Protein AF-R6V950-F1 (afdb_monomer_lite)

Secondary structure (DSSP, 8-state):
-EEEEEEETTEEEEEEEESS-EEEEEETTEEEEEES---SSSSPPHHHHHHHHHHHHHHHHHHHTTT-HHHHHHHHHHHHHHHHHHHHHHHHTTS--SS-TTHHHHHHHHHHHHHHTT---

Foldseek 3Di:
DDKDFDDDPNHTDDIDDDPWDKDWDQDPVGIDIDTRDADPPPDDGVVVVVVVVVVVQLVVLCVVCVNPPVSSVLSVVVVVVVVVVVVVVVVCVVPDDDDDVPVVVVSVVVNCVVVVVPPDD

Radius of gyration: 20.21 Å; chains: 1; bounding box: 50×25×57 Å

Sequence (121 aa):
MVKV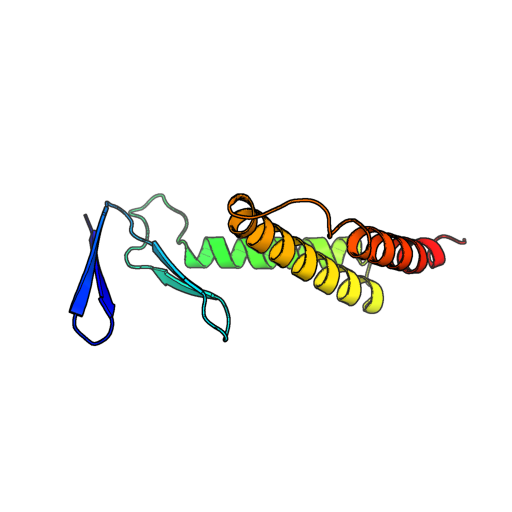KIEVNGEEKQVITGDMVNAVVLDENGCKIALVSDPSEQGIATGRFVKSLVLLVQNAIKAFAHGNSIRQSILNMCFALEMEQAACREKNTEKRRDGDKSVERELDDLLNKILGEGIDE

pLDDT: mean 70.63, std 14.41, range [38.59, 92.75]

Structure (mmCIF, N/CA/C/O backbone):
data_AF-R6V950-F1
#
_entry.id   AF-R6V950-F1
#
loop_
_atom_site.group_PDB
_atom_site.id
_atom_site.type_symbol
_atom_site.label_atom_id
_atom_site.label_alt_id
_atom_site.label_comp_id
_atom_site.label_asym_id
_atom_site.label_entity_id
_atom_site.label_seq_id
_atom_site.pdbx_PDB_ins_code
_atom_site.Cartn_x
_atom_site.Cartn_y
_atom_site.Cartn_z
_atom_site.occupancy
_atom_site.B_iso_or_equiv
_atom_site.auth_seq_id
_atom_site.auth_comp_id
_atom_site.auth_asym_id
_atom_site.auth_atom_id
_atom_site.pdbx_PDB_model_num
ATOM 1 N N . MET A 1 1 ? -23.600 7.175 13.708 1.00 69.31 1 MET A N 1
ATOM 2 C CA . MET A 1 1 ? -22.582 7.243 14.775 1.00 69.31 1 MET A CA 1
ATOM 3 C C . MET A 1 1 ? -22.078 5.847 15.118 1.00 69.31 1 MET A C 1
ATOM 5 O O . MET A 1 1 ? -22.869 4.984 15.488 1.00 69.31 1 MET A O 1
ATOM 9 N N . VAL A 1 2 ? -20.775 5.632 14.958 1.00 72.62 2 VAL A N 1
ATOM 10 C CA . VAL A 1 2 ? -20.066 4.357 15.126 1.00 72.62 2 VAL A CA 1
ATOM 11 C C . VAL A 1 2 ? -19.143 4.468 16.338 1.00 72.62 2 VAL A C 1
ATOM 13 O O . VAL A 1 2 ? -18.539 5.516 16.576 1.00 72.62 2 VAL A O 1
ATOM 16 N N . LYS A 1 3 ? -19.039 3.389 17.116 1.00 79.44 3 LYS A N 1
ATOM 17 C CA . LYS A 1 3 ? -18.167 3.290 18.289 1.00 79.44 3 LYS A CA 1
ATOM 18 C C . LYS A 1 3 ? -17.198 2.132 18.087 1.00 79.44 3 LYS A C 1
ATOM 20 O O . LYS A 1 3 ? -17.635 0.995 17.936 1.00 79.44 3 LYS A O 1
ATOM 25 N N . VAL A 1 4 ? -15.903 2.424 18.108 1.00 76.50 4 VAL A N 1
ATOM 26 C CA . VAL A 1 4 ? -14.826 1.435 18.006 1.00 76.50 4 VAL A CA 1
ATOM 27 C C . VAL A 1 4 ? -14.126 1.327 19.344 1.00 76.50 4 VAL A C 1
ATOM 29 O O . VAL A 1 4 ? -13.793 2.333 19.971 1.00 76.50 4 VAL A O 1
ATOM 32 N N . LYS A 1 5 ? -13.912 0.089 19.773 1.00 83.06 5 LYS A N 1
ATOM 33 C CA . LYS A 1 5 ? -13.229 -0.250 21.011 1.00 83.06 5 LYS A CA 1
ATOM 34 C C . LYS A 1 5 ? -11.908 -0.927 20.671 1.00 83.06 5 LYS A C 1
ATOM 36 O O . LYS A 1 5 ? -11.901 -1.901 19.924 1.00 83.06 5 LYS A O 1
ATOM 41 N N . ILE A 1 6 ? -10.814 -0.390 21.192 1.00 80.06 6 ILE A N 1
ATOM 42 C CA . ILE A 1 6 ? -9.470 -0.939 21.031 1.00 80.06 6 ILE A CA 1
ATOM 43 C C . ILE A 1 6 ? -9.127 -1.682 22.318 1.00 80.06 6 ILE A C 1
ATOM 45 O O . ILE A 1 6 ? -9.082 -1.085 23.398 1.00 80.06 6 ILE A O 1
ATOM 49 N N . GLU A 1 7 ? -8.893 -2.986 22.194 1.00 84.00 7 GLU A N 1
ATOM 50 C CA . GLU A 1 7 ? -8.557 -3.873 23.304 1.00 84.00 7 GLU A CA 1
ATOM 51 C C . GLU A 1 7 ? -7.190 -4.522 23.071 1.00 84.00 7 GLU A C 1
ATOM 53 O O . GLU A 1 7 ? -6.854 -4.910 21.952 1.00 84.00 7 GLU A O 1
ATOM 58 N N . VAL A 1 8 ? -6.403 -4.650 24.139 1.00 80.44 8 VAL A N 1
ATOM 59 C CA . VAL A 1 8 ? -5.122 -5.366 24.138 1.00 80.44 8 VAL A CA 1
ATOM 60 C C . VAL A 1 8 ? -5.198 -6.424 25.227 1.00 80.44 8 VAL A C 1
ATOM 62 O O . VAL A 1 8 ? -5.423 -6.095 26.388 1.00 80.44 8 VAL A O 1
ATOM 65 N N . ASN A 1 9 ? -5.030 -7.695 24.853 1.00 85.81 9 ASN A N 1
ATOM 66 C CA . ASN A 1 9 ? -5.147 -8.846 25.760 1.00 85.81 9 ASN A CA 1
ATOM 67 C C . ASN A 1 9 ? -6.489 -8.908 26.520 1.00 85.81 9 ASN A C 1
ATOM 69 O O . ASN A 1 9 ? -6.532 -9.314 27.677 1.00 85.81 9 ASN A O 1
ATOM 73 N N . GLY A 1 10 ? -7.584 -8.485 25.878 1.00 81.25 10 GLY A N 1
ATOM 74 C CA . GLY A 1 10 ? -8.922 -8.451 26.482 1.00 81.25 10 GLY A CA 1
ATOM 75 C C . GLY A 1 10 ? -9.168 -7.270 27.427 1.00 81.25 10 GLY A C 1
ATOM 76 O O . GLY A 1 10 ? -10.271 -7.130 27.949 1.00 81.25 10 GLY A O 1
ATOM 77 N N . GLU A 1 11 ? -8.178 -6.396 27.631 1.00 82.38 11 GLU A N 1
ATOM 78 C CA . GLU A 1 11 ? -8.359 -5.143 28.359 1.00 82.38 11 GLU A CA 1
ATOM 79 C C . GLU A 1 11 ? -8.649 -3.989 27.402 1.00 82.38 11 GLU A C 1
ATOM 81 O O . GLU A 1 11 ? -7.895 -3.738 26.458 1.00 82.38 11 GLU A O 1
ATOM 86 N N . GLU A 1 12 ? -9.705 -3.231 27.694 1.00 87.75 12 GLU A N 1
ATOM 87 C CA . GLU A 1 12 ? -10.007 -1.976 27.012 1.00 87.75 12 GLU A CA 1
ATOM 88 C C . GLU A 1 12 ? -8.874 -0.969 27.219 1.00 87.75 12 GLU A C 1
ATOM 90 O O . GLU A 1 12 ? -8.523 -0.625 28.349 1.00 87.75 12 GLU A O 1
ATOM 95 N N . LYS A 1 13 ? -8.304 -0.486 26.113 1.00 86.56 13 LYS A N 1
ATOM 96 C CA . LYS A 1 13 ? -7.286 0.570 26.130 1.00 86.56 13 LYS A CA 1
ATOM 97 C C . LYS A 1 13 ? -7.844 1.902 25.664 1.00 86.56 13 LYS A C 1
ATOM 99 O O . LYS A 1 13 ? -7.467 2.936 26.206 1.00 86.56 13 LYS A O 1
ATOM 104 N N . GLN A 1 14 ? -8.730 1.889 24.668 1.00 82.06 14 GLN A N 1
ATOM 105 C CA . GLN A 1 14 ? -9.288 3.119 24.119 1.00 82.06 14 GLN A CA 1
ATOM 106 C C . GLN A 1 14 ? -10.650 2.899 23.466 1.00 82.06 14 GLN A C 1
ATOM 108 O O . GLN A 1 14 ? -10.944 1.837 22.918 1.00 82.06 14 GLN A O 1
ATOM 113 N N . VAL A 1 15 ? -11.461 3.953 23.476 1.00 82.69 15 VAL A N 1
ATOM 114 C CA . VAL A 1 15 ? -12.737 4.026 22.771 1.00 82.69 15 VAL A CA 1
ATOM 115 C C . VAL A 1 15 ? -12.732 5.257 21.879 1.00 82.69 15 VAL A C 1
ATOM 117 O O . VAL A 1 15 ? -12.450 6.360 22.342 1.00 82.69 15 VAL A O 1
ATOM 120 N N . ILE A 1 16 ? -13.069 5.060 20.607 1.00 79.19 16 ILE A N 1
ATOM 121 C CA . ILE A 1 16 ? -13.177 6.119 19.603 1.00 79.19 16 ILE A CA 1
ATOM 122 C C . ILE A 1 16 ? -14.606 6.120 19.069 1.00 79.19 16 ILE A C 1
ATOM 124 O O . ILE A 1 16 ? -15.153 5.076 18.709 1.00 79.19 16 ILE A O 1
ATOM 128 N N . THR A 1 17 ? -15.220 7.295 19.018 1.00 79.44 17 THR A N 1
ATOM 129 C CA . THR A 1 17 ? -16.569 7.496 18.479 1.00 79.44 17 THR A CA 1
ATOM 130 C C . THR A 1 17 ? -16.552 8.559 17.400 1.00 79.44 17 THR A C 1
ATOM 132 O O . THR A 1 17 ? -15.939 9.607 17.582 1.00 79.44 17 THR A O 1
ATOM 135 N N . GLY A 1 18 ? -17.271 8.317 16.313 1.00 71.19 18 GLY A N 1
ATOM 136 C CA . GLY A 1 18 ? -17.431 9.282 15.232 1.00 71.19 18 GLY A CA 1
ATOM 137 C C . GLY A 1 18 ? -18.459 8.804 14.218 1.00 71.19 18 GLY A C 1
ATOM 138 O O . GLY A 1 18 ? -18.992 7.698 14.327 1.00 71.19 18 GLY A O 1
ATOM 139 N N . ASP A 1 19 ? -18.750 9.629 13.223 1.00 69.06 19 ASP A N 1
ATOM 140 C CA . ASP A 1 19 ? -19.629 9.225 12.122 1.00 69.06 19 ASP A CA 1
ATOM 141 C C . ASP A 1 19 ? -18.940 8.261 11.156 1.00 69.06 19 ASP A C 1
ATOM 143 O O . ASP A 1 19 ? -19.604 7.407 10.573 1.00 69.06 19 ASP A O 1
ATOM 147 N N . MET A 1 20 ? -17.607 8.333 11.078 1.00 67.62 20 MET A N 1
ATOM 148 C CA . MET A 1 20 ? -16.759 7.363 10.399 1.00 67.62 20 MET A CA 1
ATOM 149 C C . MET A 1 20 ? -15.513 7.095 11.246 1.00 67.62 20 MET A C 1
ATOM 151 O O . MET A 1 20 ? -14.823 8.036 11.638 1.00 67.62 20 MET A O 1
ATOM 155 N N . VAL A 1 21 ? -15.221 5.824 11.538 1.00 67.56 21 VAL A N 1
ATOM 156 C CA . VAL A 1 21 ? -13.998 5.433 12.259 1.00 67.56 21 VAL A CA 1
ATOM 157 C C . VAL A 1 21 ? -13.220 4.427 11.417 1.00 67.56 21 VAL A C 1
ATOM 159 O O . VAL A 1 21 ? -13.669 3.303 11.187 1.00 67.56 21 VAL A O 1
ATOM 162 N N . ASN A 1 22 ? -12.036 4.846 10.975 1.00 69.62 22 ASN A N 1
ATOM 163 C CA . ASN A 1 22 ? -11.080 4.008 10.262 1.00 69.62 22 ASN A CA 1
ATOM 164 C C . ASN A 1 22 ? -9.927 3.669 11.203 1.00 69.62 22 ASN A C 1
ATOM 166 O O . ASN A 1 22 ? -9.363 4.562 11.834 1.00 69.62 22 ASN A O 1
ATOM 170 N N . ALA A 1 23 ? -9.567 2.392 11.279 1.00 69.62 23 ALA A N 1
ATOM 171 C CA . ALA A 1 23 ? -8.409 1.930 12.023 1.00 69.62 23 ALA A CA 1
ATOM 172 C C . ALA A 1 23 ? -7.345 1.438 11.042 1.00 69.62 23 ALA A C 1
ATOM 174 O O . ALA A 1 23 ? -7.614 0.621 10.160 1.00 69.62 23 ALA A O 1
ATOM 175 N N . VAL A 1 24 ? -6.125 1.939 11.205 1.00 70.62 24 VAL A N 1
ATOM 176 C CA . VAL A 1 24 ? -4.952 1.463 10.477 1.00 70.62 24 VAL A CA 1
ATOM 177 C C . VAL A 1 24 ? -4.003 0.866 11.501 1.00 70.62 24 VAL A C 1
ATOM 179 O O . VAL A 1 24 ? -3.587 1.543 12.438 1.00 70.62 24 VAL A O 1
ATOM 182 N N . VAL A 1 25 ? -3.698 -0.414 11.336 1.00 67.25 25 VAL A N 1
ATOM 183 C CA . VAL A 1 25 ? -2.763 -1.165 12.165 1.00 67.25 25 VAL A CA 1
ATOM 184 C C . VAL A 1 25 ? -1.539 -1.454 11.315 1.00 67.25 25 VAL A C 1
ATOM 186 O O . VAL A 1 25 ? -1.615 -2.179 10.328 1.00 67.25 25 VAL A O 1
ATOM 189 N N . LEU A 1 26 ? -0.412 -0.862 11.688 1.00 63.66 26 LEU A N 1
ATOM 190 C CA . LEU A 1 26 ? 0.886 -1.183 11.112 1.00 63.66 26 LEU A CA 1
ATOM 191 C C . LEU A 1 26 ? 1.511 -2.277 11.976 1.00 63.66 26 LEU A C 1
ATOM 193 O O . LEU A 1 26 ? 1.749 -2.052 13.163 1.00 63.66 26 LEU A O 1
ATOM 197 N N . ASP A 1 27 ? 1.746 -3.447 11.396 1.00 67.38 27 ASP A N 1
ATOM 198 C CA . ASP A 1 27 ? 2.507 -4.522 12.027 1.00 67.38 27 ASP A CA 1
ATOM 199 C C . ASP A 1 27 ? 3.717 -4.918 11.166 1.00 67.38 27 ASP A C 1
ATOM 201 O O . ASP A 1 27 ? 3.956 -4.366 10.091 1.00 67.38 27 ASP A O 1
ATOM 205 N N . GLU A 1 28 ? 4.516 -5.857 11.662 1.00 61.59 28 GLU A N 1
ATOM 206 C CA . GLU A 1 28 ? 5.709 -6.384 10.983 1.00 61.59 28 GLU A CA 1
ATOM 207 C C . GLU A 1 28 ? 5.417 -7.049 9.625 1.00 61.59 28 GLU A C 1
ATOM 209 O O . GLU A 1 28 ? 6.313 -7.173 8.795 1.00 61.59 28 GLU A O 1
ATOM 214 N N . ASN A 1 29 ? 4.161 -7.427 9.365 1.00 61.09 29 ASN A N 1
ATOM 215 C CA . ASN A 1 29 ? 3.702 -7.974 8.087 1.00 61.09 29 ASN A CA 1
ATOM 216 C C . ASN A 1 29 ? 3.108 -6.891 7.168 1.00 61.09 29 ASN A C 1
ATOM 218 O O . ASN A 1 29 ? 2.630 -7.202 6.073 1.00 61.09 29 ASN A O 1
ATOM 222 N N . GLY A 1 30 ? 3.124 -5.627 7.597 1.00 60.81 30 GLY A N 1
ATOM 223 C CA . GLY A 1 30 ? 2.697 -4.470 6.822 1.00 60.81 30 GLY A CA 1
ATOM 224 C C . GLY A 1 30 ? 1.461 -3.766 7.383 1.00 60.81 30 GLY A C 1
ATOM 225 O O . GLY A 1 30 ? 1.164 -3.777 8.575 1.00 60.81 30 GLY A O 1
ATOM 226 N N . CYS A 1 31 ? 0.745 -3.075 6.498 1.00 67.06 31 CYS A N 1
ATOM 227 C CA . CYS A 1 31 ? -0.397 -2.240 6.854 1.00 67.06 31 CYS A CA 1
ATOM 228 C C . CYS A 1 31 ? -1.711 -3.028 6.756 1.00 67.06 31 CYS A C 1
ATOM 230 O O . CYS A 1 31 ? -2.133 -3.426 5.667 1.00 67.06 31 CYS A O 1
ATOM 232 N N . LYS A 1 32 ? -2.387 -3.220 7.888 1.00 66.62 32 LYS A N 1
ATOM 233 C CA . LYS A 1 32 ? -3.749 -3.755 7.978 1.00 66.62 32 LYS A CA 1
ATOM 234 C C . LYS A 1 32 ? -4.725 -2.611 8.199 1.00 66.62 32 LYS A C 1
ATOM 236 O O . LYS A 1 32 ? -4.618 -1.860 9.161 1.00 66.62 32 LYS A O 1
ATOM 241 N N . ILE A 1 33 ? -5.711 -2.493 7.320 1.00 66.75 33 ILE A N 1
ATOM 242 C CA . ILE A 1 33 ? -6.728 -1.443 7.399 1.00 66.75 33 ILE A CA 1
ATOM 243 C C . ILE A 1 33 ? -8.055 -2.096 7.776 1.00 66.75 33 ILE A C 1
ATOM 245 O O . ILE A 1 33 ? -8.560 -2.944 7.040 1.00 66.75 33 ILE A O 1
ATOM 249 N N . ALA A 1 34 ? -8.618 -1.697 8.913 1.00 66.06 34 ALA A N 1
ATOM 250 C CA . ALA A 1 34 ? -9.952 -2.078 9.353 1.00 66.06 34 ALA A CA 1
ATOM 251 C C . ALA A 1 34 ? -10.891 -0.872 9.223 1.00 66.06 34 ALA A C 1
ATOM 253 O O . ALA A 1 34 ? -10.690 0.177 9.836 1.00 66.06 34 ALA A O 1
ATOM 254 N N . LEU A 1 35 ? -11.921 -1.025 8.396 1.00 64.88 35 LEU A N 1
ATOM 255 C CA . LEU A 1 35 ? -12.907 0.014 8.114 1.00 64.88 35 LEU A CA 1
ATOM 256 C C . LEU A 1 35 ? -14.186 -0.337 8.869 1.00 64.88 35 LEU A C 1
ATOM 258 O O . LEU A 1 35 ? -14.807 -1.354 8.564 1.00 64.88 35 LEU A O 1
ATOM 262 N N . VAL A 1 36 ? -14.560 0.463 9.873 1.00 63.56 36 VAL A N 1
ATOM 263 C CA . VAL A 1 36 ? -15.715 0.143 10.736 1.00 63.56 36 VAL A CA 1
ATOM 264 C C . VAL A 1 36 ? -17.013 0.788 10.229 1.00 63.56 36 VAL A C 1
ATOM 266 O O . VAL A 1 36 ? -18.098 0.500 10.726 1.00 63.56 36 VAL A O 1
ATOM 269 N N . SER A 1 37 ? -16.936 1.596 9.171 1.00 61.19 37 SER A N 1
ATOM 270 C CA . SER A 1 37 ? -18.110 2.141 8.486 1.00 61.19 37 SER A CA 1
ATOM 271 C C . SER A 1 37 ? -17.755 2.641 7.091 1.00 61.19 37 SER A C 1
ATOM 273 O O . SER A 1 37 ? -16.862 3.476 6.956 1.00 61.19 37 SER A O 1
ATOM 275 N N . ASP A 1 38 ? -18.473 2.163 6.075 1.00 56.59 38 ASP A N 1
ATOM 276 C CA . ASP A 1 38 ? -18.472 2.790 4.751 1.00 56.59 38 ASP A CA 1
ATOM 277 C C . ASP A 1 38 ? -19.287 4.097 4.806 1.00 56.59 38 ASP A C 1
ATOM 279 O O . ASP A 1 38 ? -20.248 4.194 5.577 1.00 56.59 38 ASP A O 1
ATOM 283 N N . PRO A 1 39 ? -18.916 5.122 4.024 1.00 56.97 39 PRO A N 1
ATOM 284 C CA . PRO A 1 39 ? -19.592 6.409 4.072 1.00 56.97 39 PRO A CA 1
ATOM 285 C C . PRO A 1 39 ? -21.056 6.310 3.622 1.00 56.97 39 PRO A C 1
ATOM 287 O O . PRO A 1 39 ? -21.388 5.608 2.666 1.00 56.97 39 PRO A O 1
ATOM 290 N N . SER A 1 40 ? -21.928 7.074 4.284 1.00 55.78 40 SER A N 1
ATOM 291 C CA . SER A 1 40 ? -23.332 7.221 3.902 1.00 55.78 40 SER A CA 1
ATOM 292 C C . SER A 1 40 ? -23.449 8.028 2.604 1.00 55.78 40 SER A C 1
ATOM 294 O O . SER A 1 40 ? -23.160 9.222 2.580 1.00 55.78 40 SER A O 1
ATOM 296 N N . GLU A 1 41 ? -23.857 7.345 1.535 1.00 56.22 41 GLU A N 1
ATOM 297 C CA . GLU A 1 41 ? -24.368 7.829 0.237 1.00 56.22 41 GLU A CA 1
ATOM 298 C C . GLU A 1 41 ? -23.478 8.728 -0.649 1.00 56.22 41 GLU A C 1
ATOM 300 O O . GLU A 1 41 ? -23.607 8.648 -1.868 1.00 56.22 41 GLU A O 1
ATOM 305 N N . GLN A 1 42 ? -22.552 9.531 -0.112 1.00 59.19 42 GLN A N 1
ATOM 306 C CA . GLN A 1 42 ? -21.744 10.488 -0.899 1.00 59.19 42 GLN A CA 1
ATOM 307 C C . GLN A 1 42 ? -20.221 10.335 -0.757 1.00 59.19 42 GLN A C 1
ATOM 309 O O . GLN A 1 42 ? -19.468 11.053 -1.413 1.00 59.19 42 GLN A O 1
ATOM 314 N N . GLY A 1 43 ? -19.732 9.414 0.075 1.00 57.00 43 GLY A N 1
ATOM 315 C CA . GLY A 1 43 ? -18.290 9.207 0.238 1.00 57.00 43 GLY A CA 1
ATOM 316 C C . GLY A 1 43 ? -17.728 8.118 -0.675 1.00 57.00 43 GLY A C 1
ATOM 317 O O . GLY A 1 43 ? -18.394 7.140 -1.012 1.00 57.00 43 GLY A O 1
ATOM 318 N N . ILE A 1 44 ? -16.456 8.258 -1.048 1.00 60.81 44 ILE A N 1
ATOM 319 C CA . ILE A 1 44 ? -15.716 7.171 -1.691 1.00 60.81 44 ILE A CA 1
ATOM 320 C C . ILE A 1 44 ? -15.418 6.123 -0.616 1.00 60.81 44 ILE A C 1
ATOM 322 O O . ILE A 1 44 ? -14.733 6.422 0.362 1.00 60.81 44 ILE A O 1
ATOM 326 N N . ALA A 1 45 ? -15.900 4.892 -0.814 1.00 70.25 45 ALA A N 1
ATOM 327 C CA . ALA A 1 45 ? -15.561 3.755 0.041 1.00 70.25 45 ALA A CA 1
ATOM 328 C C . ALA A 1 45 ? -14.040 3.694 0.246 1.00 70.25 45 ALA A C 1
ATOM 330 O O . ALA A 1 45 ? -13.283 3.622 -0.730 1.00 70.25 45 ALA A O 1
ATOM 331 N N . THR A 1 46 ? -13.570 3.737 1.496 1.00 68.44 46 THR A N 1
ATOM 332 C CA . THR A 1 46 ? -12.139 3.926 1.800 1.00 68.44 46 THR A CA 1
ATOM 333 C C . THR A 1 46 ? -11.275 2.830 1.172 1.00 68.44 46 THR A C 1
ATOM 335 O O . THR A 1 46 ? -10.197 3.112 0.656 1.00 68.44 46 THR A O 1
ATOM 338 N N . GLY A 1 47 ? -11.776 1.593 1.092 1.00 71.19 47 GLY A N 1
ATOM 339 C CA . GLY A 1 47 ? -11.080 0.508 0.396 1.00 71.19 47 GLY A CA 1
ATOM 340 C C . GLY A 1 47 ? -10.891 0.765 -1.105 1.00 71.19 47 GLY A C 1
ATOM 341 O O . GLY A 1 47 ? -9.844 0.428 -1.657 1.00 71.19 47 GLY A O 1
ATOM 342 N N . ARG A 1 48 ? -11.868 1.393 -1.777 1.00 73.56 48 ARG A N 1
ATOM 343 C CA . ARG A 1 48 ? -11.718 1.826 -3.179 1.00 73.56 48 ARG A CA 1
ATOM 344 C C . ARG A 1 48 ? -10.741 2.987 -3.283 1.00 73.56 48 ARG A C 1
ATOM 346 O O . ARG A 1 48 ? -9.894 2.962 -4.163 1.00 73.56 48 ARG A O 1
ATOM 353 N N . PHE A 1 49 ? -10.818 3.952 -2.371 1.00 76.44 49 PHE A N 1
ATOM 354 C CA . PHE A 1 49 ? -9.898 5.086 -2.337 1.00 76.44 49 PHE A CA 1
ATOM 355 C C . PHE A 1 49 ? -8.434 4.638 -2.196 1.00 76.44 49 PHE A C 1
ATOM 357 O O . PHE A 1 49 ? -7.603 4.996 -3.026 1.00 76.44 49 PHE A O 1
ATOM 364 N N . VAL A 1 50 ? -8.130 3.775 -1.220 1.00 78.56 50 VAL A N 1
ATOM 365 C CA . VAL A 1 50 ? -6.773 3.241 -1.005 1.00 78.56 50 VAL A CA 1
ATOM 366 C C . VAL A 1 50 ? -6.290 2.452 -2.222 1.00 78.56 50 VAL A C 1
ATOM 368 O O . VAL A 1 50 ? -5.173 2.667 -2.685 1.00 78.56 50 VAL A O 1
ATOM 371 N N . LYS A 1 51 ? -7.132 1.584 -2.802 1.00 79.38 51 LYS A N 1
ATOM 372 C CA . LYS A 1 51 ? -6.781 0.858 -4.036 1.00 79.38 51 LYS A CA 1
ATOM 373 C C . LYS A 1 51 ? -6.489 1.808 -5.199 1.00 79.38 51 LYS A C 1
ATOM 375 O O . LYS A 1 51 ? -5.529 1.581 -5.929 1.00 79.38 51 LYS A O 1
ATOM 380 N N . SER A 1 52 ? -7.278 2.871 -5.354 1.00 79.19 52 SER A N 1
ATOM 381 C CA . SER A 1 52 ? -7.049 3.893 -6.378 1.00 79.19 52 SER A CA 1
ATOM 382 C C . SER A 1 52 ? -5.723 4.623 -6.171 1.00 79.19 52 SER A C 1
ATOM 384 O O . SER A 1 52 ? -5.011 4.842 -7.146 1.00 79.19 52 SER A O 1
ATOM 386 N N . LEU A 1 53 ? -5.351 4.944 -4.927 1.00 86.19 53 LEU A N 1
ATOM 387 C CA . LEU A 1 53 ? -4.050 5.549 -4.618 1.00 86.19 53 LEU A CA 1
ATOM 388 C C . LEU A 1 53 ? -2.885 4.608 -4.949 1.00 86.19 53 LEU A C 1
ATOM 390 O O . LEU A 1 53 ? -1.925 5.029 -5.589 1.00 86.19 53 LEU A O 1
ATOM 394 N N . VAL A 1 54 ? -2.988 3.326 -4.584 1.00 85.94 54 VAL A N 1
ATOM 395 C CA . VAL A 1 54 ? -1.966 2.320 -4.923 1.00 85.94 54 VAL A CA 1
ATOM 396 C C . VAL A 1 54 ? -1.799 2.206 -6.440 1.00 85.94 54 VAL A C 1
ATOM 398 O O . VAL A 1 54 ? -0.677 2.237 -6.944 1.00 85.94 54 VAL A O 1
ATOM 401 N N . LEU A 1 55 ? -2.907 2.125 -7.182 1.00 87.31 55 LEU A N 1
ATOM 402 C CA . LEU A 1 55 ? -2.879 2.064 -8.645 1.00 87.31 55 LEU A CA 1
ATOM 403 C C . LEU A 1 55 ? -2.295 3.335 -9.270 1.00 87.31 55 LEU A C 1
ATOM 405 O O . LEU A 1 55 ? -1.543 3.240 -10.238 1.00 87.31 55 LEU A O 1
ATOM 409 N N . LEU A 1 56 ? -2.613 4.509 -8.721 1.00 91.50 56 LEU A N 1
ATOM 410 C CA . LEU A 1 56 ? -2.064 5.783 -9.180 1.00 91.50 56 LEU A CA 1
ATOM 411 C C . LEU A 1 56 ? -0.537 5.799 -9.059 1.00 91.50 56 LEU A C 1
ATOM 413 O O . LEU A 1 56 ? 0.144 6.085 -10.043 1.00 91.50 56 LEU A O 1
ATOM 417 N N . VAL A 1 57 ? -0.003 5.432 -7.891 1.00 91.44 57 VAL A N 1
ATOM 418 C CA . VAL A 1 57 ? 1.448 5.372 -7.650 1.00 91.44 57 VAL A CA 1
ATOM 419 C C . VAL A 1 57 ? 2.116 4.371 -8.594 1.00 91.44 57 VAL A C 1
ATOM 421 O O . VAL A 1 57 ? 3.087 4.706 -9.271 1.00 91.44 57 VAL A O 1
ATOM 424 N N . GLN A 1 58 ? 1.563 3.161 -8.714 1.00 88.44 58 GLN A N 1
ATOM 425 C CA . GLN A 1 58 ? 2.107 2.133 -9.607 1.00 88.44 58 GLN A CA 1
ATOM 426 C C . GLN A 1 58 ? 2.124 2.579 -11.074 1.00 88.44 58 GLN A C 1
ATOM 428 O O . GLN A 1 58 ? 3.089 2.310 -11.791 1.00 88.44 58 GLN A O 1
ATOM 433 N N . ASN A 1 59 ? 1.068 3.252 -11.535 1.00 89.88 59 ASN A N 1
ATOM 434 C CA . ASN A 1 59 ? 0.987 3.741 -12.909 1.00 89.88 59 ASN A CA 1
ATOM 435 C C . ASN A 1 59 ? 1.934 4.915 -13.162 1.00 89.88 59 ASN A C 1
ATOM 437 O O . ASN A 1 59 ? 2.555 4.954 -14.221 1.00 89.88 59 ASN A O 1
ATOM 441 N N . ALA A 1 60 ? 2.101 5.822 -12.196 1.00 91.00 60 ALA A N 1
ATOM 442 C CA . ALA A 1 60 ? 3.092 6.888 -12.286 1.00 91.00 60 ALA A CA 1
ATOM 443 C C . ALA A 1 60 ? 4.505 6.303 -12.429 1.00 91.00 60 ALA A C 1
ATOM 445 O O . ALA A 1 60 ? 5.212 6.631 -13.379 1.00 91.00 60 ALA A O 1
ATOM 446 N N . ILE A 1 61 ? 4.881 5.355 -11.563 1.00 90.56 61 ILE A N 1
ATOM 447 C CA . ILE A 1 61 ? 6.189 4.684 -11.621 1.00 90.56 61 ILE A CA 1
ATOM 448 C C . ILE A 1 61 ? 6.404 4.000 -12.978 1.00 90.56 61 ILE A C 1
ATOM 450 O O . ILE A 1 61 ? 7.464 4.151 -13.582 1.00 90.56 61 ILE A O 1
ATOM 454 N N . LYS A 1 62 ? 5.395 3.290 -13.500 1.00 89.56 62 LYS A N 1
ATOM 455 C CA . LYS A 1 62 ? 5.461 2.676 -14.839 1.00 89.56 62 LYS A CA 1
ATOM 456 C C . LYS A 1 62 ? 5.651 3.707 -15.953 1.00 89.56 62 LYS A C 1
ATOM 458 O O . LYS A 1 62 ? 6.434 3.458 -16.866 1.00 89.56 62 LYS A O 1
ATOM 463 N N . ALA A 1 63 ? 4.955 4.842 -15.883 1.00 88.81 63 ALA A N 1
ATOM 464 C CA . ALA A 1 63 ? 5.084 5.913 -16.865 1.00 88.81 63 ALA A CA 1
ATOM 465 C C . ALA A 1 63 ? 6.503 6.506 -16.856 1.00 88.81 63 ALA A C 1
ATOM 467 O O . ALA A 1 63 ? 7.141 6.568 -17.904 1.00 88.81 63 ALA A O 1
ATOM 468 N N . PHE A 1 64 ? 7.046 6.828 -15.676 1.00 87.56 64 PHE A N 1
ATOM 469 C CA . PHE A 1 64 ? 8.421 7.333 -15.530 1.00 87.56 64 PHE A CA 1
ATOM 470 C C . PHE A 1 64 ? 9.490 6.302 -15.910 1.00 87.56 64 PHE A C 1
ATOM 472 O O . PHE A 1 64 ? 10.577 6.654 -16.381 1.00 87.56 64 PHE A O 1
ATOM 479 N N . ALA A 1 65 ? 9.179 5.016 -15.762 1.00 89.81 65 ALA A N 1
ATOM 480 C CA . ALA A 1 65 ? 10.057 3.944 -16.197 1.00 89.81 65 ALA A CA 1
ATOM 481 C C . ALA A 1 65 ? 10.165 3.827 -17.727 1.00 89.81 65 ALA A C 1
ATOM 483 O O . ALA A 1 65 ? 11.098 3.180 -18.196 1.00 89.81 65 ALA A O 1
ATOM 484 N N . HIS A 1 66 ? 9.254 4.433 -18.502 1.00 90.00 66 HIS A N 1
ATOM 485 C CA . HIS A 1 66 ? 9.241 4.380 -19.972 1.00 90.00 66 HIS A CA 1
ATOM 486 C C . HIS A 1 66 ? 9.374 2.946 -20.53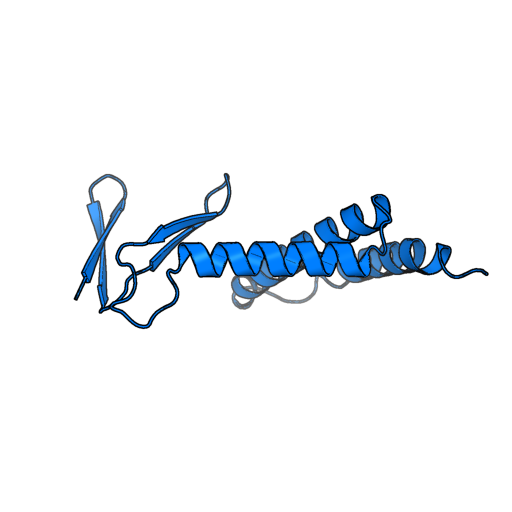2 1.00 90.00 66 HIS A C 1
ATOM 488 O O . HIS A 1 66 ? 10.059 2.704 -21.520 1.00 90.00 66 HIS A O 1
ATOM 494 N N . GLY A 1 67 ? 8.753 1.965 -19.866 1.00 88.06 67 GLY A N 1
ATOM 495 C CA . GLY A 1 67 ? 8.822 0.549 -20.252 1.00 88.06 67 GLY A CA 1
ATOM 496 C C . GLY A 1 67 ? 10.105 -0.194 -19.847 1.00 88.06 67 GLY A C 1
ATOM 497 O O . GLY A 1 67 ? 10.195 -1.398 -20.074 1.00 88.06 67 GLY A O 1
ATOM 498 N N . ASN A 1 68 ? 11.078 0.468 -19.210 1.00 92.75 68 ASN A N 1
ATOM 499 C CA . ASN A 1 68 ? 12.298 -0.171 -18.715 1.00 92.75 68 ASN A CA 1
ATOM 500 C C . ASN A 1 68 ? 12.063 -0.816 -17.333 1.00 92.75 68 ASN A C 1
ATOM 502 O O . ASN A 1 68 ? 11.828 -0.132 -16.335 1.00 92.75 68 ASN A O 1
ATOM 506 N N . SER A 1 69 ? 12.163 -2.146 -17.262 1.00 89.44 69 SER A N 1
ATOM 507 C CA . SER A 1 69 ? 11.893 -2.934 -16.049 1.00 89.44 69 SER A CA 1
ATOM 508 C C . SER A 1 69 ? 12.903 -2.709 -14.917 1.00 89.44 69 SER A C 1
ATOM 510 O O . SER A 1 69 ? 12.530 -2.775 -13.741 1.00 89.44 69 SER A O 1
ATOM 512 N N . ILE A 1 70 ? 14.160 -2.394 -15.246 1.00 87.94 70 ILE A N 1
ATOM 513 C CA . ILE A 1 70 ? 15.204 -2.057 -14.268 1.00 87.94 70 ILE A CA 1
ATOM 514 C C . ILE A 1 70 ? 14.884 -0.694 -13.654 1.00 87.94 70 ILE A C 1
ATOM 516 O O . ILE A 1 70 ? 14.782 -0.576 -12.433 1.00 87.94 70 ILE A O 1
ATOM 520 N N . ARG A 1 71 ? 14.610 0.312 -14.496 1.00 85.88 71 ARG A N 1
ATOM 521 C CA . ARG A 1 71 ? 14.211 1.656 -14.053 1.00 85.88 71 ARG A CA 1
ATOM 522 C C . ARG A 1 71 ? 12.947 1.604 -13.196 1.00 85.88 71 ARG A C 1
ATOM 524 O O . ARG A 1 71 ? 12.893 2.241 -12.151 1.00 85.88 71 ARG A O 1
ATOM 531 N N . GLN A 1 72 ? 11.958 0.798 -13.584 1.00 90.25 72 GLN A N 1
ATOM 532 C CA . GLN A 1 72 ? 10.745 0.595 -12.790 1.00 90.25 72 GLN A CA 1
ATOM 533 C C . GLN A 1 72 ? 11.047 -0.008 -11.411 1.00 90.25 72 GLN A C 1
ATOM 535 O O . GLN A 1 72 ? 10.475 0.424 -10.413 1.00 90.25 72 GLN A O 1
ATOM 540 N N . SER A 1 73 ? 11.928 -1.009 -11.341 1.00 84.75 73 SER A N 1
ATOM 541 C CA . SER A 1 73 ? 12.316 -1.647 -10.075 1.00 84.75 73 SER A CA 1
ATOM 542 C C . SER A 1 73 ? 13.033 -0.668 -9.146 1.00 84.75 73 SER A C 1
ATOM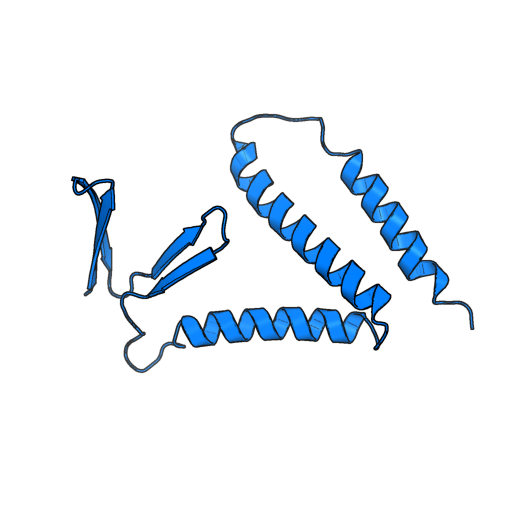 544 O O . SER A 1 73 ? 12.712 -0.607 -7.961 1.00 84.75 73 SER A O 1
ATOM 546 N N . ILE A 1 74 ? 13.927 0.154 -9.696 1.00 88.69 74 ILE A N 1
ATOM 547 C CA . ILE A 1 74 ? 14.637 1.200 -8.950 1.00 88.69 74 ILE A CA 1
ATOM 548 C C . ILE A 1 74 ? 13.658 2.248 -8.426 1.00 88.69 74 ILE A C 1
ATOM 550 O O . ILE A 1 74 ? 13.650 2.525 -7.234 1.00 88.69 74 ILE A O 1
ATOM 554 N N . LEU A 1 75 ? 12.770 2.767 -9.278 1.00 87.69 75 LEU A N 1
ATOM 555 C CA . LEU A 1 75 ? 11.773 3.761 -8.873 1.00 87.69 75 LEU A CA 1
ATOM 556 C C . LEU A 1 75 ? 10.837 3.236 -7.773 1.00 87.69 75 LEU A C 1
ATOM 558 O O . LEU A 1 75 ? 10.494 3.986 -6.863 1.00 87.69 75 LEU A O 1
ATOM 562 N N . ASN A 1 76 ? 10.455 1.953 -7.813 1.00 88.50 76 ASN A N 1
ATOM 563 C CA . ASN A 1 76 ? 9.702 1.330 -6.720 1.00 88.50 76 ASN A CA 1
ATOM 564 C C . ASN A 1 76 ? 10.503 1.297 -5.410 1.00 88.50 76 ASN A C 1
ATOM 566 O O . ASN A 1 76 ? 9.943 1.581 -4.354 1.00 88.50 76 ASN A O 1
ATOM 570 N N . MET A 1 77 ? 11.793 0.957 -5.471 1.00 86.94 77 MET A N 1
ATOM 571 C CA . MET A 1 77 ? 12.664 0.927 -4.294 1.00 86.94 77 MET A CA 1
ATOM 572 C C . MET A 1 77 ? 12.861 2.330 -3.709 1.00 86.94 77 MET A C 1
ATOM 574 O O . MET A 1 77 ? 12.693 2.510 -2.508 1.00 86.94 77 MET A O 1
ATOM 578 N N . CYS A 1 78 ? 13.123 3.335 -4.547 1.00 86.12 78 CYS A N 1
ATOM 579 C CA . CYS A 1 78 ? 13.255 4.729 -4.120 1.00 86.12 78 CYS A CA 1
ATOM 580 C C . CYS A 1 78 ? 11.975 5.249 -3.478 1.00 86.12 78 CYS A C 1
ATOM 582 O O . CYS A 1 78 ? 12.024 5.848 -2.410 1.00 86.12 78 CYS A O 1
ATOM 584 N N . PHE A 1 79 ? 10.822 4.965 -4.089 1.00 88.56 79 PHE A N 1
ATOM 585 C CA . PHE A 1 79 ? 9.540 5.328 -3.502 1.00 88.56 79 PHE A CA 1
ATOM 586 C C . PHE A 1 79 ? 9.354 4.688 -2.118 1.00 88.56 79 PHE A C 1
ATOM 588 O O . PHE A 1 79 ? 8.940 5.365 -1.183 1.00 88.56 79 PHE A O 1
ATOM 595 N N . ALA A 1 80 ? 9.692 3.404 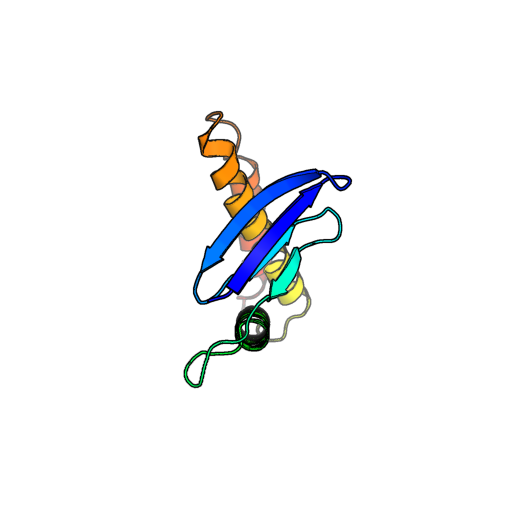-1.958 1.00 84.81 80 ALA A N 1
ATOM 596 C CA . ALA A 1 80 ? 9.605 2.734 -0.662 1.00 84.81 80 ALA A CA 1
ATOM 597 C C . ALA A 1 80 ? 10.538 3.365 0.390 1.00 84.81 80 ALA A C 1
ATOM 599 O O . ALA A 1 80 ? 10.096 3.598 1.514 1.00 84.81 80 ALA A O 1
ATOM 600 N N . LEU A 1 81 ? 11.780 3.692 0.014 1.00 81.19 81 LEU A N 1
ATOM 601 C CA . LEU A 1 81 ? 12.763 4.333 0.895 1.00 81.19 81 LEU A CA 1
ATOM 602 C C . LEU A 1 81 ? 12.315 5.728 1.346 1.00 81.19 81 LEU A C 1
ATOM 604 O O . LEU A 1 81 ? 12.374 6.028 2.534 1.00 81.19 81 LEU A O 1
ATOM 608 N N . GLU A 1 82 ? 11.815 6.559 0.431 1.00 82.31 82 GLU A N 1
ATOM 609 C CA . GLU A 1 82 ? 11.283 7.890 0.760 1.00 82.31 82 GLU A CA 1
ATOM 610 C C . GLU A 1 82 ? 10.089 7.802 1.717 1.00 82.31 82 GLU A C 1
ATOM 612 O O . GLU A 1 82 ? 10.002 8.547 2.695 1.00 82.31 82 GLU A O 1
ATOM 617 N N . MET A 1 83 ? 9.181 6.848 1.489 1.00 81.44 83 MET A N 1
ATOM 618 C CA . MET A 1 83 ? 8.037 6.632 2.378 1.00 81.44 83 MET A CA 1
ATOM 619 C C . MET A 1 83 ? 8.466 6.139 3.768 1.00 81.44 83 MET A C 1
ATOM 621 O O . MET A 1 83 ? 7.892 6.567 4.773 1.00 81.44 83 MET A O 1
ATOM 625 N N . GLU A 1 84 ? 9.477 5.272 3.848 1.00 75.94 84 GLU A N 1
ATOM 626 C CA . GLU A 1 84 ? 10.054 4.817 5.116 1.00 75.94 84 GLU A CA 1
ATOM 627 C C . GLU A 1 84 ? 10.749 5.965 5.862 1.00 75.94 84 GLU A C 1
ATOM 629 O O . GLU A 1 84 ? 10.519 6.160 7.059 1.00 75.94 84 GLU A O 1
ATOM 634 N N . GLN A 1 85 ? 11.537 6.780 5.157 1.00 74.75 85 GLN A N 1
ATOM 635 C CA . GLN A 1 85 ? 12.191 7.955 5.731 1.00 74.75 85 GLN A CA 1
ATOM 636 C C . GLN A 1 85 ? 11.181 8.995 6.210 1.00 74.75 85 GLN A C 1
ATOM 638 O O . GLN A 1 85 ? 11.346 9.529 7.305 1.00 74.75 85 GLN A O 1
ATOM 643 N N . ALA A 1 86 ? 10.115 9.262 5.454 1.00 71.31 86 ALA A N 1
ATOM 644 C CA . ALA A 1 86 ? 9.044 10.158 5.882 1.00 71.31 86 ALA A CA 1
ATOM 645 C C . ALA A 1 86 ? 8.400 9.673 7.194 1.00 71.31 86 ALA A C 1
ATOM 647 O O . ALA A 1 86 ? 8.274 10.448 8.144 1.00 71.31 86 ALA A O 1
ATOM 648 N N . ALA A 1 87 ? 8.100 8.374 7.294 1.00 68.06 87 ALA A N 1
ATOM 649 C CA . ALA A 1 87 ? 7.549 7.772 8.508 1.00 68.06 87 ALA A CA 1
ATOM 650 C C . ALA A 1 87 ? 8.535 7.790 9.696 1.00 68.06 87 ALA A C 1
ATOM 652 O O . ALA A 1 87 ? 8.127 7.927 10.852 1.00 68.06 87 ALA A O 1
ATOM 653 N N . CYS A 1 88 ? 9.840 7.660 9.440 1.00 60.94 88 CYS A N 1
ATOM 654 C CA . CYS A 1 88 ? 10.884 7.755 10.463 1.00 60.94 88 CYS A CA 1
ATOM 655 C C . CYS A 1 88 ? 11.161 9.200 10.899 1.00 60.94 88 CYS A C 1
ATOM 657 O O . CYS A 1 88 ? 11.393 9.440 12.084 1.00 60.94 88 CYS A O 1
ATOM 659 N N . ARG A 1 89 ? 11.099 10.178 9.988 1.00 58.06 89 ARG A N 1
ATOM 660 C CA . ARG A 1 89 ? 11.259 11.609 10.299 1.00 58.06 89 ARG A CA 1
ATOM 661 C C . ARG A 1 89 ? 10.151 12.104 11.226 1.00 58.06 89 ARG A C 1
ATOM 663 O O . ARG A 1 89 ? 10.458 12.831 12.167 1.00 58.06 89 ARG A O 1
ATOM 670 N N . GLU A 1 90 ? 8.917 11.635 11.044 1.00 54.97 90 GLU A N 1
ATOM 671 C CA . GLU A 1 90 ? 7.807 11.908 11.972 1.00 54.97 90 GLU A CA 1
ATOM 672 C C . GLU A 1 90 ? 8.044 11.324 13.380 1.00 54.97 90 GLU A C 1
ATOM 674 O O . GLU A 1 90 ? 7.633 11.919 14.376 1.00 54.97 90 GLU A O 1
ATOM 679 N N . LYS A 1 91 ? 8.767 10.200 13.494 1.00 50.47 91 LYS A N 1
ATOM 680 C CA . LYS A 1 91 ? 9.159 9.606 14.789 1.00 50.47 91 LYS A CA 1
ATOM 681 C C . LYS A 1 91 ? 10.387 10.285 15.411 1.00 50.47 91 LYS A C 1
ATOM 683 O O . LYS A 1 91 ? 10.487 10.394 16.631 1.00 50.47 91 LYS A O 1
ATOM 688 N N . ASN A 1 92 ? 11.322 10.764 14.589 1.00 44.62 92 ASN A N 1
ATOM 689 C CA . ASN A 1 92 ? 12.600 11.337 15.027 1.00 44.62 92 ASN A CA 1
ATOM 690 C C . ASN A 1 92 ? 12.555 12.844 15.308 1.00 44.62 92 ASN A C 1
ATOM 692 O O . ASN A 1 92 ? 13.508 13.377 15.884 1.00 44.62 92 ASN A O 1
ATOM 696 N N . THR A 1 93 ? 11.442 13.531 15.031 1.00 44.97 93 THR A N 1
ATOM 697 C CA . THR A 1 93 ? 11.184 14.869 15.597 1.00 44.97 93 THR A CA 1
ATOM 698 C C . THR A 1 93 ? 11.203 14.891 17.131 1.00 44.97 93 THR A C 1
ATOM 700 O O . THR A 1 93 ? 11.339 15.963 17.717 1.00 44.97 93 THR A O 1
ATOM 703 N N . GLU A 1 94 ? 11.178 13.728 17.790 1.00 47.69 94 GLU A N 1
ATOM 704 C CA . GLU A 1 94 ? 11.362 13.609 19.237 1.00 47.69 94 GLU A CA 1
ATOM 705 C C . GLU A 1 94 ? 12.837 13.436 19.673 1.00 47.69 94 GLU A C 1
ATOM 707 O O . GLU A 1 94 ? 13.168 13.767 20.815 1.00 47.69 94 GLU A O 1
ATOM 712 N N . LYS A 1 95 ? 13.771 12.997 18.802 1.00 44.38 95 LYS A N 1
ATOM 713 C CA . LYS A 1 95 ? 15.200 12.806 19.157 1.00 44.38 95 LYS A CA 1
ATOM 714 C C . LYS A 1 95 ? 16.187 12.938 17.969 1.00 44.38 95 LYS A C 1
ATOM 716 O O . LYS A 1 95 ? 16.502 11.951 17.327 1.00 44.38 95 LYS A O 1
ATOM 721 N N . ARG A 1 96 ? 16.816 14.125 17.859 1.00 43.09 96 ARG A N 1
ATOM 722 C CA . ARG A 1 96 ? 18.183 14.445 17.325 1.00 43.09 96 ARG A CA 1
ATOM 723 C C . ARG A 1 96 ? 18.448 14.199 15.821 1.00 43.09 96 ARG A C 1
ATOM 725 O O . ARG A 1 96 ? 18.295 13.099 15.325 1.00 43.09 96 ARG A O 1
ATOM 732 N N . ARG A 1 97 ? 18.767 15.227 15.015 1.00 49.19 97 ARG A N 1
ATOM 733 C CA . ARG A 1 97 ? 20.056 15.958 14.810 1.00 49.19 97 ARG A CA 1
ATOM 734 C C . ARG A 1 97 ? 21.268 15.097 14.383 1.00 49.19 97 ARG A C 1
ATOM 736 O O . ARG A 1 97 ? 21.836 14.382 15.199 1.00 49.19 97 ARG A O 1
ATOM 743 N N . ASP A 1 98 ? 21.683 15.352 13.133 1.00 47.91 98 ASP A N 1
ATOM 744 C CA . ASP A 1 98 ? 23.045 15.355 12.548 1.00 47.91 98 ASP A CA 1
ATOM 745 C C . ASP A 1 98 ? 23.699 14.100 11.926 1.00 47.91 98 ASP A C 1
ATOM 747 O O . ASP A 1 98 ? 24.831 14.201 11.462 1.00 47.91 98 ASP A O 1
ATOM 751 N N . GLY A 1 99 ? 23.011 12.963 11.767 1.00 48.19 99 GLY A N 1
ATOM 752 C CA . GLY A 1 99 ? 23.617 11.767 11.135 1.00 48.19 99 GLY A CA 1
ATOM 753 C C . GLY A 1 99 ? 23.348 11.524 9.637 1.00 48.19 99 GLY A C 1
ATOM 754 O O . GLY A 1 99 ? 24.126 10.834 8.988 1.00 48.19 99 GLY A O 1
ATOM 755 N N . ASP A 1 100 ? 22.263 12.062 9.073 1.00 53.62 100 ASP A N 1
ATOM 756 C CA . ASP A 1 100 ? 21.569 11.394 7.946 1.00 53.62 100 ASP A CA 1
ATOM 757 C C . ASP A 1 100 ? 22.005 11.814 6.526 1.00 53.62 100 ASP A C 1
ATOM 759 O O . ASP A 1 100 ? 21.690 11.171 5.530 1.00 53.62 100 ASP A O 1
ATOM 763 N N . LYS A 1 101 ? 22.809 12.875 6.396 1.00 53.22 101 LYS A N 1
ATOM 764 C CA . LYS A 1 101 ? 23.144 13.485 5.089 1.00 53.22 101 LYS A CA 1
ATOM 765 C C . LYS A 1 101 ? 24.113 12.673 4.215 1.00 53.22 101 LYS A C 1
ATOM 767 O O . LYS A 1 101 ? 24.573 13.190 3.192 1.00 53.22 101 LYS A O 1
ATOM 772 N N . SER A 1 102 ? 24.540 11.491 4.657 1.00 51.12 102 SER A N 1
ATOM 773 C CA . SER A 1 102 ? 25.494 10.642 3.926 1.00 51.12 102 SER A CA 1
ATOM 774 C C . SER A 1 102 ? 24.784 9.629 3.034 1.00 51.12 102 SER A C 1
ATOM 776 O O . SER A 1 102 ? 25.200 9.439 1.899 1.00 51.12 102 SER A O 1
ATOM 778 N N . VAL A 1 103 ? 23.703 9.020 3.529 1.00 54.44 103 VAL A N 1
ATOM 779 C CA . VAL A 1 103 ? 22.975 7.957 2.816 1.00 54.44 103 VAL A CA 1
ATOM 780 C C . VAL A 1 103 ? 22.114 8.543 1.697 1.00 54.44 103 VAL A C 1
ATOM 782 O O . VAL A 1 103 ? 22.081 7.998 0.599 1.00 54.44 103 VAL A O 1
ATOM 785 N N . GLU A 1 104 ? 21.493 9.701 1.939 1.00 55.34 104 GLU A N 1
ATOM 786 C CA . GLU A 1 104 ? 20.719 10.438 0.928 1.00 55.34 104 GLU A CA 1
ATOM 787 C C . GLU A 1 104 ? 21.580 10.799 -0.294 1.00 55.34 104 GLU A C 1
ATOM 789 O O . GLU A 1 104 ? 21.170 10.586 -1.430 1.00 55.34 104 GLU A O 1
ATOM 794 N N . ARG A 1 105 ? 22.824 11.247 -0.067 1.00 59.84 105 ARG A N 1
ATOM 795 C CA . ARG A 1 105 ? 23.760 11.587 -1.151 1.00 59.84 105 ARG A CA 1
ATOM 796 C C . ARG A 1 105 ? 24.205 10.376 -1.965 1.00 59.84 105 ARG A C 1
ATOM 798 O O . ARG A 1 105 ? 24.340 10.480 -3.176 1.00 59.84 105 ARG A O 1
ATOM 805 N N . GLU A 1 106 ? 24.423 9.238 -1.318 1.00 58.84 106 GLU A N 1
ATOM 806 C CA . GLU A 1 106 ? 24.869 8.017 -1.997 1.00 58.84 106 GLU A CA 1
ATOM 807 C C . GLU A 1 106 ? 23.747 7.402 -2.853 1.00 58.84 106 GLU A C 1
ATOM 809 O O . GLU A 1 106 ? 24.000 6.884 -3.943 1.00 58.84 106 GLU A O 1
ATOM 814 N N . LEU A 1 107 ? 22.492 7.525 -2.402 1.00 59.69 107 LEU A N 1
ATOM 815 C CA . LEU A 1 107 ? 21.317 7.127 -3.175 1.00 59.69 107 LEU A CA 1
ATOM 816 C C . LEU A 1 107 ? 21.074 8.064 -4.367 1.00 59.69 107 LEU A C 1
ATOM 818 O O . LEU A 1 107 ? 20.817 7.574 -5.467 1.00 59.69 107 LEU A O 1
ATOM 822 N N . ASP A 1 108 ? 21.212 9.378 -4.178 1.00 63.84 108 ASP A N 1
ATOM 823 C CA . ASP A 1 108 ? 21.116 10.365 -5.261 1.00 63.84 108 ASP A CA 1
ATOM 824 C C . ASP A 1 108 ? 22.185 10.135 -6.339 1.00 63.84 108 ASP A C 1
ATOM 826 O O . ASP A 1 108 ? 21.883 10.163 -7.534 1.00 63.84 108 ASP A O 1
ATOM 830 N N . ASP A 1 109 ? 23.426 9.838 -5.945 1.00 66.75 109 ASP A N 1
ATOM 831 C CA . ASP A 1 109 ? 24.513 9.535 -6.882 1.00 66.75 109 ASP A CA 1
ATOM 832 C C . ASP A 1 109 ? 24.251 8.235 -7.662 1.00 66.75 109 ASP A C 1
ATOM 834 O O . ASP A 1 109 ? 24.469 8.176 -8.879 1.00 66.75 109 ASP A O 1
ATOM 838 N N . LEU A 1 110 ? 23.725 7.200 -6.997 1.00 64.62 110 LEU A N 1
ATOM 839 C CA . LEU A 1 110 ? 23.330 5.947 -7.646 1.00 64.62 110 LEU A CA 1
ATOM 840 C C . LEU A 1 110 ? 22.178 6.171 -8.640 1.00 64.62 110 LEU A C 1
ATOM 842 O O . LEU A 1 110 ? 22.193 5.629 -9.749 1.00 64.62 110 LEU A O 1
ATOM 846 N N . LEU A 1 111 ? 21.198 6.995 -8.266 1.00 62.56 111 LEU A N 1
ATOM 847 C CA . LEU A 1 111 ? 20.057 7.338 -9.111 1.00 62.56 111 LEU A CA 1
ATOM 848 C C . LEU A 1 111 ? 20.479 8.137 -10.337 1.00 62.56 111 LEU A C 1
ATOM 850 O O . LEU A 1 111 ? 20.078 7.796 -11.449 1.00 62.56 111 LEU A O 1
ATOM 854 N N . ASN A 1 112 ? 21.327 9.146 -10.154 1.00 67.88 112 ASN A N 1
ATOM 855 C CA . ASN A 1 112 ? 21.853 9.957 -11.247 1.00 67.88 112 ASN A CA 1
ATOM 856 C C . ASN A 1 112 ? 22.672 9.118 -12.228 1.00 67.88 112 ASN A C 1
ATOM 858 O O . ASN A 1 112 ? 22.574 9.321 -13.436 1.00 67.88 112 ASN A O 1
ATOM 862 N N . LYS A 1 113 ? 23.422 8.128 -11.737 1.00 67.44 113 LYS A N 1
ATOM 863 C CA . LYS A 1 113 ? 24.183 7.223 -12.598 1.00 67.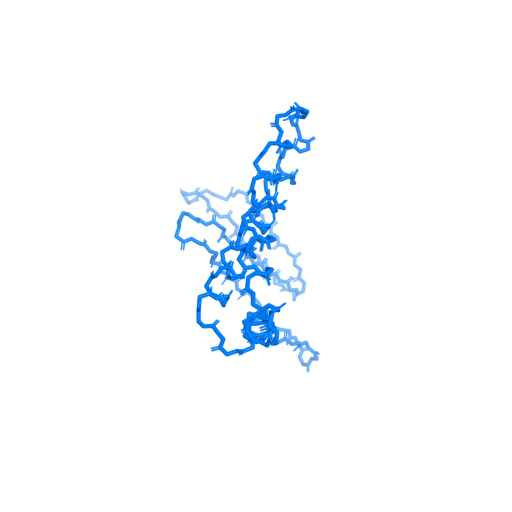44 113 LYS A CA 1
ATOM 864 C C . LYS A 1 113 ? 23.276 6.313 -13.430 1.00 67.44 113 LYS A C 1
ATOM 866 O O . LYS A 1 113 ? 23.454 6.207 -14.637 1.00 67.44 113 LYS A O 1
ATOM 871 N N . ILE A 1 114 ? 22.253 5.717 -12.817 1.00 60.22 114 ILE A N 1
ATOM 872 C CA . ILE A 1 114 ? 21.358 4.783 -13.522 1.00 60.22 114 ILE A CA 1
ATOM 873 C C . ILE A 1 114 ? 20.354 5.511 -14.438 1.00 60.22 114 ILE A C 1
ATOM 875 O O . ILE A 1 114 ? 19.936 4.976 -15.468 1.00 60.22 114 ILE A O 1
ATOM 879 N N . LEU A 1 115 ? 19.947 6.731 -14.084 1.00 60.12 115 LEU A N 1
ATOM 880 C CA . LEU A 1 115 ? 19.051 7.550 -14.906 1.00 60.12 115 LEU A CA 1
ATOM 881 C C . LEU A 1 115 ? 19.801 8.332 -15.996 1.00 60.12 115 LEU A C 1
ATOM 883 O O . LEU A 1 115 ? 19.209 8.584 -17.046 1.00 60.12 115 LEU A O 1
ATOM 887 N N . GLY A 1 116 ? 21.073 8.674 -15.769 1.00 55.59 116 GLY A N 1
ATOM 888 C CA . GLY A 1 116 ? 21.935 9.396 -16.708 1.00 55.59 116 GLY A CA 1
ATOM 889 C C . GLY A 1 116 ? 22.498 8.534 -17.841 1.00 55.59 116 GLY A C 1
ATOM 890 O O . GLY A 1 116 ? 22.599 9.017 -18.960 1.00 55.59 116 GLY A O 1
ATOM 891 N N . GLU A 1 117 ? 22.762 7.243 -17.612 1.00 55.00 117 GLU A N 1
ATOM 892 C CA . GLU A 1 117 ? 23.294 6.317 -18.637 1.00 55.00 117 GLU A CA 1
ATOM 893 C C . GLU A 1 117 ? 22.269 5.918 -19.733 1.00 55.00 117 GLU A C 1
ATOM 895 O O . GLU A 1 117 ? 22.529 5.032 -20.543 1.00 55.00 117 GLU A O 1
ATOM 900 N N . GLY A 1 118 ? 21.088 6.550 -19.778 1.00 46.75 118 GLY A N 1
ATOM 901 C CA . GLY A 1 118 ? 20.034 6.284 -20.770 1.00 46.75 118 GLY A CA 1
ATOM 902 C C . GLY A 1 118 ? 19.663 7.466 -21.668 1.00 46.75 118 GLY A C 1
ATOM 903 O O . GLY A 1 118 ? 18.624 7.390 -22.324 1.00 46.75 118 GLY A O 1
ATOM 904 N N . ILE A 1 119 ? 20.445 8.550 -21.659 1.00 47.06 119 ILE A N 1
ATOM 905 C CA . ILE A 1 119 ? 20.280 9.708 -22.553 1.00 47.06 119 ILE A CA 1
ATOM 906 C C . ILE A 1 119 ? 21.592 9.924 -23.315 1.00 47.06 119 ILE A C 1
ATOM 908 O O . ILE A 1 119 ? 22.245 10.943 -23.154 1.00 47.06 119 ILE A O 1
ATOM 912 N N . ASP A 1 120 ? 21.979 8.948 -24.124 1.00 40.84 120 ASP A N 1
ATOM 913 C CA . ASP A 1 120 ? 22.866 9.187 -25.259 1.00 40.84 120 ASP A CA 1
ATOM 914 C C . ASP A 1 120 ? 22.122 8.649 -26.492 1.00 40.84 120 ASP A C 1
ATOM 916 O O 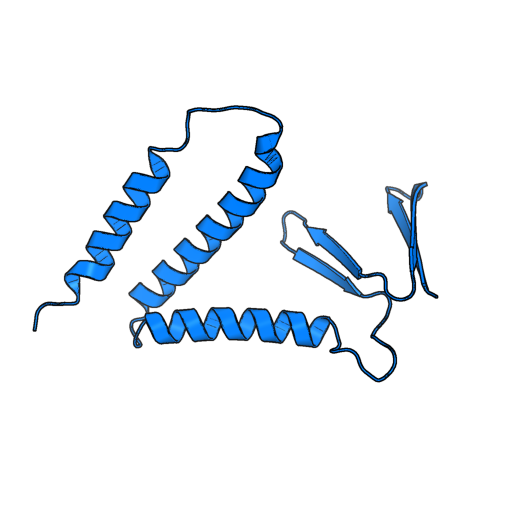. ASP A 1 120 ? 21.889 7.442 -26.609 1.00 40.84 120 ASP A O 1
ATOM 920 N N . GLU A 1 121 ? 21.642 9.576 -27.331 1.00 38.59 121 GLU A N 1
ATOM 921 C CA . GLU A 1 121 ? 21.217 9.323 -28.719 1.00 38.59 121 GLU A CA 1
ATOM 922 C C . GLU A 1 121 ? 22.420 8.970 -29.603 1.00 38.59 121 GLU A C 1
ATOM 924 O O . GLU A 1 121 ? 23.494 9.594 -29.428 1.00 38.59 121 GLU A O 1
#